Protein AF-A0A6I9NEF6-F1 (afdb_monomer)

Mean predicted aligned error: 12.79 Å

Solvent-accessible surface area (backbone atoms only — not comparable to full-atom values): 6245 Å² total; per-residue (Å²): 108,60,68,68,59,54,49,40,53,53,71,70,39,60,77,80,68,64,74,70,89,51,83,90,51,70,84,56,81,88,60,56,73,66,58,53,49,50,51,40,50,69,53,34,48,57,54,44,54,53,54,52,62,68,17,60,92,67,45,81,73,69,99,65,82,68,78,61,63,90,89,52,53,73,70,51,37,55,48,49,33,52,49,54,67,67,48,38,72,78,50,95,58,82,52,58,82,78,110

Radius of gyration: 21.7 Å; Cα contacts (8 Å, |Δi|>4): 59; chains: 1; bounding box: 37×24×66 Å

Sequence (99 aa):
MAIAHVATEYVFSDFLLKDPTQAQYRSVRTELAVDKMVTCVAVGLPLLLISLAFAQEVSVGTQISCFAPSNFSWRQAVYVDSYCWATVHTHTLPLWLHK

Structure (mmCIF, N/CA/C/O backbone):
data_AF-A0A6I9NEF6-F1
#
_entry.id   AF-A0A6I9NEF6-F1
#
loop_
_atom_site.group_PDB
_atom_site.id
_atom_site.type_symbol
_atom_site.label_atom_id
_atom_site.label_alt_id
_atom_site.label_comp_id
_atom_site.label_asym_id
_atom_site.label_entity_id
_atom_site.label_seq_id
_atom_site.pdbx_PDB_ins_code
_atom_site.Cartn_x
_atom_site.Cartn_y
_atom_site.Cartn_z
_atom_site.occupancy
_atom_site.B_iso_or_equiv
_atom_site.auth_seq_id
_atom_site.auth_comp_id
_atom_site.auth_asym_id
_atom_site.auth_atom_id
_atom_site.pdbx_PDB_model_num
ATOM 1 N N . MET A 1 1 ? 10.534 -8.118 6.074 1.00 52.12 1 MET A N 1
ATOM 2 C CA . MET A 1 1 ? 9.946 -8.373 7.403 1.00 52.12 1 MET A CA 1
ATOM 3 C C . MET A 1 1 ? 9.064 -9.607 7.304 1.00 52.12 1 MET A C 1
ATOM 5 O O . MET A 1 1 ? 8.324 -9.715 6.334 1.00 52.12 1 MET A O 1
ATOM 9 N N . ALA A 1 2 ? 9.187 -10.548 8.244 1.00 70.94 2 ALA A N 1
ATOM 10 C CA . ALA A 1 2 ? 8.447 -11.811 8.225 1.00 70.94 2 ALA A CA 1
ATOM 11 C C . ALA A 1 2 ? 6.989 -11.621 8.684 1.00 70.94 2 ALA A C 1
ATOM 13 O O . ALA A 1 2 ? 6.733 -10.861 9.618 1.00 70.94 2 ALA A O 1
ATOM 14 N N . ILE A 1 3 ? 6.056 -12.364 8.076 1.00 61.97 3 ILE A N 1
ATOM 15 C CA . ILE A 1 3 ? 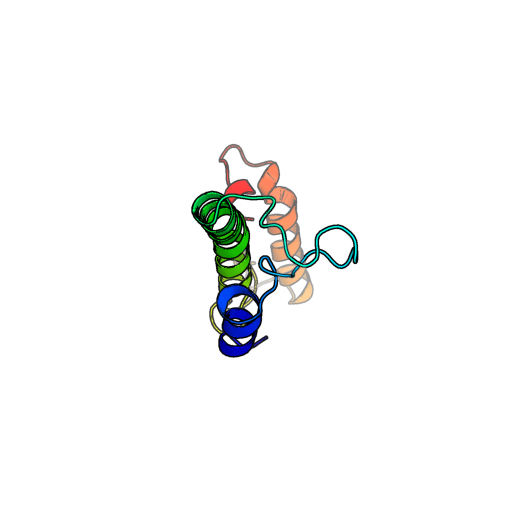4.608 -12.333 8.378 1.00 61.97 3 ILE A CA 1
ATOM 16 C C . ILE A 1 3 ? 4.334 -12.526 9.880 1.00 61.97 3 ILE A C 1
ATOM 18 O O . ILE A 1 3 ? 3.464 -11.866 10.445 1.00 61.97 3 ILE A O 1
ATOM 22 N N . ALA A 1 4 ? 5.118 -13.379 10.546 1.00 60.31 4 ALA A N 1
ATOM 23 C CA . ALA A 1 4 ? 4.980 -13.653 11.975 1.00 60.31 4 ALA A CA 1
ATOM 24 C C . ALA A 1 4 ? 5.220 -12.412 12.855 1.00 60.31 4 ALA A C 1
ATOM 26 O O . ALA A 1 4 ? 4.469 -12.193 13.798 1.00 60.31 4 ALA A O 1
ATOM 27 N N . HIS A 1 5 ? 6.207 -11.572 12.524 1.00 66.25 5 HIS A N 1
ATOM 28 C CA . HIS A 1 5 ? 6.513 -10.358 13.293 1.00 66.25 5 HIS A CA 1
ATOM 29 C C . HIS A 1 5 ? 5.401 -9.305 13.162 1.00 66.25 5 HIS A C 1
ATOM 31 O O . HIS A 1 5 ? 5.004 -8.666 14.135 1.00 66.25 5 HIS A O 1
ATOM 37 N N . VAL A 1 6 ? 4.853 -9.161 11.954 1.00 66.44 6 VAL A N 1
ATOM 38 C CA . VAL A 1 6 ? 3.745 -8.239 11.663 1.00 66.44 6 VAL A CA 1
ATOM 39 C C . VAL A 1 6 ? 2.470 -8.673 12.387 1.00 66.44 6 VAL A C 1
ATOM 41 O O . VAL A 1 6 ? 1.791 -7.852 13.002 1.00 66.44 6 VAL A O 1
ATOM 44 N N . ALA A 1 7 ? 2.163 -9.973 12.368 1.00 62.59 7 ALA A N 1
ATOM 45 C CA . ALA A 1 7 ? 1.035 -10.515 13.115 1.00 62.59 7 ALA A CA 1
ATOM 46 C C . ALA A 1 7 ? 1.195 -10.277 14.627 1.00 62.59 7 ALA A C 1
ATOM 48 O O . ALA A 1 7 ? 0.228 -9.908 15.291 1.00 62.59 7 ALA A O 1
ATOM 49 N N . THR A 1 8 ? 2.409 -10.418 15.174 1.00 62.97 8 THR A N 1
ATOM 50 C CA . THR A 1 8 ? 2.654 -10.145 16.596 1.00 62.97 8 THR A CA 1
ATOM 51 C C . THR A 1 8 ? 2.467 -8.680 16.973 1.00 62.97 8 THR A C 1
ATOM 53 O O . THR A 1 8 ? 1.866 -8.414 18.005 1.00 62.97 8 THR A O 1
ATOM 56 N N . GLU A 1 9 ? 2.884 -7.722 16.145 1.00 67.25 9 GLU A N 1
ATOM 57 C CA . GLU A 1 9 ? 2.765 -6.297 16.488 1.00 67.25 9 GLU A CA 1
ATOM 58 C C . GLU A 1 9 ? 1.340 -5.741 16.410 1.00 67.25 9 GLU A C 1
ATOM 60 O O . GLU A 1 9 ? 0.978 -4.907 17.235 1.00 67.25 9 GLU A O 1
ATOM 65 N N . TYR A 1 10 ? 0.526 -6.190 15.453 1.00 65.06 10 TYR A N 1
ATOM 66 C CA . TYR A 1 10 ? -0.812 -5.616 15.251 1.00 65.06 10 TYR A CA 1
ATOM 67 C C . TYR A 1 10 ? -1.949 -6.425 15.887 1.00 65.06 10 TYR A C 1
ATOM 69 O O . TYR A 1 10 ? -3.016 -5.864 16.123 1.00 65.06 10 TYR A O 1
ATOM 77 N N . VAL A 1 11 ? -1.743 -7.720 16.167 1.00 62.34 11 VAL A N 1
ATOM 78 C CA . VAL A 1 11 ? -2.765 -8.594 16.784 1.00 62.34 11 VAL A CA 1
ATOM 79 C C . VAL A 1 11 ? -2.455 -8.913 18.242 1.00 62.34 11 VAL A C 1
ATOM 81 O O . VAL A 1 11 ? -3.375 -8.979 19.053 1.00 62.34 11 VAL A O 1
ATOM 84 N N . PHE A 1 12 ? -1.182 -9.150 18.574 1.00 57.50 12 PHE A N 1
ATOM 85 C CA . PHE A 1 12 ? -0.791 -9.671 19.890 1.00 57.50 12 PHE A CA 1
ATOM 86 C C . PHE A 1 12 ? -0.176 -8.620 20.817 1.00 57.50 12 PHE A C 1
ATOM 88 O O . PHE A 1 12 ? -0.233 -8.785 22.035 1.00 57.50 12 PHE A O 1
ATOM 95 N N . SER A 1 13 ? 0.384 -7.539 20.277 1.00 59.03 13 SER A N 1
ATOM 96 C CA . SER A 1 13 ? 0.839 -6.407 21.077 1.00 59.03 13 SER A CA 1
ATOM 97 C C . SER A 1 13 ? -0.335 -5.484 21.391 1.00 59.03 13 SER A C 1
ATOM 99 O O . SER A 1 13 ? -1.143 -5.166 20.524 1.00 59.03 13 SER A O 1
ATOM 101 N N . ASP A 1 14 ? -0.386 -5.005 22.633 1.00 59.59 14 ASP A N 1
ATOM 102 C CA . ASP A 1 14 ? -1.394 -4.101 23.216 1.00 59.59 14 ASP A CA 1
ATOM 103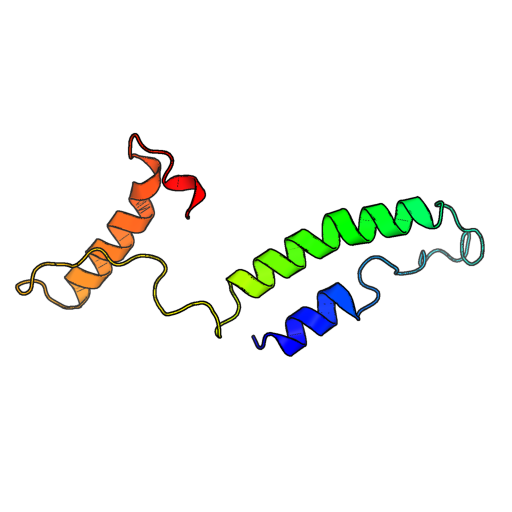 C C . ASP A 1 14 ? -1.380 -2.677 22.595 1.00 59.59 14 ASP A C 1
ATOM 105 O O . ASP A 1 14 ? -1.613 -1.670 23.264 1.00 59.59 14 ASP A O 1
ATOM 109 N N . PHE A 1 15 ? -1.062 -2.560 21.302 1.00 58.06 15 PHE A N 1
ATOM 110 C CA . PHE A 1 15 ? -0.755 -1.321 20.586 1.00 58.06 15 PHE A CA 1
ATOM 111 C C . PHE A 1 15 ? -1.867 -0.267 20.708 1.00 58.06 15 PHE A C 1
ATOM 113 O O . PHE A 1 15 ? -1.577 0.918 20.860 1.00 58.06 15 PHE A O 1
ATOM 120 N N . LEU A 1 16 ? -3.132 -0.704 20.713 1.00 56.94 16 LEU A N 1
ATOM 121 C CA . LEU A 1 16 ? -4.324 0.143 20.886 1.00 56.94 16 LEU A CA 1
ATOM 122 C C . LEU A 1 16 ? -5.004 -0.003 22.256 1.00 56.94 16 LEU A C 1
ATOM 124 O O . LEU A 1 16 ? -5.921 0.752 22.575 1.00 56.94 16 LEU A O 1
ATOM 128 N N . LEU A 1 17 ? -4.551 -0.956 23.067 1.00 58.62 17 LEU A N 1
ATOM 129 C CA . LEU A 1 17 ? -5.093 -1.268 24.391 1.00 58.62 17 LEU A CA 1
ATOM 130 C C . LEU A 1 17 ? -4.254 -0.672 25.530 1.00 58.62 17 LEU A C 1
ATOM 132 O O . LEU A 1 17 ? -4.540 -0.908 26.699 1.00 58.62 17 LEU A O 1
ATOM 136 N N . LYS A 1 18 ? -3.251 0.150 25.204 1.00 64.06 18 LYS A N 1
ATOM 137 C CA . LYS A 1 18 ? -2.394 0.807 26.189 1.00 64.06 18 LYS A CA 1
ATOM 138 C C . LYS A 1 18 ? -3.214 1.642 27.177 1.00 64.06 18 LYS A C 1
ATOM 140 O O . LYS A 1 18 ? -3.880 2.604 26.790 1.00 64.06 18 LYS A O 1
ATOM 145 N N . ASP A 1 19 ? -3.109 1.290 28.456 1.00 59.38 19 ASP A N 1
ATOM 146 C CA . ASP A 1 19 ? -3.744 2.028 29.544 1.00 59.38 19 ASP A CA 1
ATOM 147 C C . ASP A 1 19 ? -3.293 3.501 29.568 1.00 59.38 19 ASP A C 1
ATOM 149 O O . ASP A 1 19 ? -2.125 3.806 29.279 1.00 59.38 19 ASP A O 1
ATOM 153 N N . PRO A 1 20 ? -4.187 4.439 29.940 1.00 59.69 20 PRO A N 1
ATOM 154 C CA . PRO A 1 20 ? -3.834 5.846 30.054 1.00 59.69 20 PRO A CA 1
ATOM 155 C C . PRO A 1 20 ? -2.693 6.021 31.066 1.00 59.69 20 PRO A C 1
ATOM 157 O O . PRO A 1 20 ? -2.805 5.678 32.241 1.00 59.69 20 PRO A O 1
ATOM 160 N N . THR A 1 21 ? -1.579 6.601 30.615 1.00 58.25 21 THR A N 1
ATOM 161 C CA . THR A 1 21 ? -0.359 6.821 31.414 1.00 58.25 21 THR A CA 1
ATOM 162 C C . THR A 1 21 ? -0.514 7.900 32.493 1.00 58.25 21 THR A C 1
ATOM 164 O O . THR A 1 21 ? 0.391 8.098 33.305 1.00 58.25 21 THR A O 1
ATOM 167 N N . GLN A 1 22 ? -1.656 8.596 32.541 1.00 57.50 22 GLN A N 1
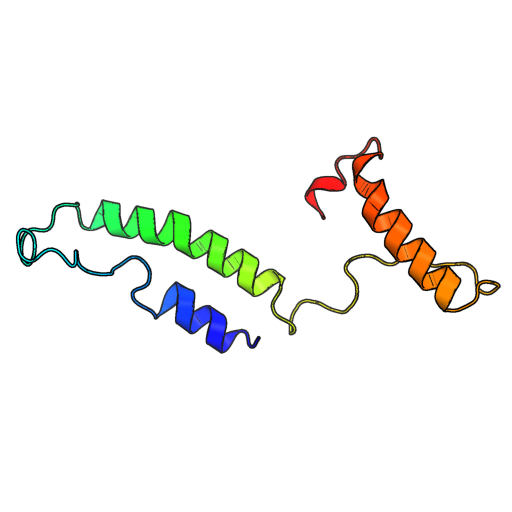ATOM 168 C CA . GLN A 1 22 ? -1.977 9.550 33.599 1.00 57.50 22 GLN A CA 1
ATOM 169 C C . GLN A 1 22 ? -2.495 8.832 34.849 1.00 57.50 22 GLN A C 1
ATOM 171 O O . GLN A 1 22 ? -3.548 8.195 34.842 1.00 57.50 22 GLN A O 1
ATOM 176 N N . ALA A 1 23 ? -1.796 9.035 35.969 1.00 57.31 23 ALA A N 1
ATOM 177 C CA . ALA A 1 23 ? -2.157 8.497 37.283 1.00 57.31 23 ALA A CA 1
ATOM 178 C C . ALA A 1 23 ? -3.590 8.852 37.743 1.00 57.31 23 ALA A C 1
ATOM 180 O O . ALA A 1 23 ? -4.136 8.167 38.603 1.00 57.31 23 ALA A O 1
ATOM 181 N N . GLN A 1 24 ? -4.204 9.886 37.157 1.00 56.09 24 GLN A N 1
ATOM 182 C CA . GLN A 1 24 ? -5.536 10.392 37.497 1.00 56.09 24 GLN A CA 1
ATOM 183 C C . GLN A 1 24 ? -6.695 9.532 36.947 1.00 56.09 24 GLN A C 1
ATOM 185 O O . GLN A 1 24 ? -7.804 9.621 37.465 1.00 56.09 24 GLN A O 1
ATOM 190 N N . TYR A 1 25 ? -6.440 8.655 35.965 1.00 54.66 25 TYR A N 1
ATOM 191 C CA . TYR A 1 25 ? -7.449 7.779 35.336 1.00 54.66 25 TYR A CA 1
ATOM 192 C C . TYR A 1 25 ? -7.096 6.286 35.417 1.00 54.66 25 TYR A C 1
ATOM 194 O O . TYR A 1 25 ? -7.683 5.460 34.727 1.00 54.66 25 TYR A O 1
ATOM 202 N N . ARG A 1 26 ? -6.162 5.917 36.301 1.00 53.16 26 ARG A N 1
ATOM 203 C CA . ARG A 1 26 ? -5.550 4.578 36.391 1.00 53.16 26 ARG A CA 1
ATOM 204 C C . ARG A 1 26 ? -6.521 3.419 36.692 1.00 53.16 26 ARG A C 1
ATOM 206 O O . ARG A 1 26 ? -6.124 2.266 36.603 1.00 53.16 26 ARG A O 1
ATOM 213 N N . SER A 1 27 ? -7.769 3.703 37.069 1.00 55.28 27 SER A N 1
ATOM 214 C CA . SER A 1 27 ? -8.778 2.690 37.426 1.00 55.28 27 SER A CA 1
ATOM 215 C C . SER A 1 27 ? -10.179 2.980 36.870 1.00 55.28 27 SER A C 1
ATOM 217 O O . SER A 1 27 ? -11.120 2.246 37.177 1.00 55.28 27 SER A O 1
ATOM 219 N N . VAL A 1 28 ? -10.352 4.040 36.076 1.00 57.09 28 VAL A N 1
ATOM 220 C CA . VAL A 1 28 ? -11.658 4.405 35.512 1.00 57.09 28 VAL A CA 1
ATOM 221 C C . VAL A 1 28 ? -11.631 4.066 34.030 1.00 57.09 28 VAL A C 1
ATOM 223 O O . VAL A 1 28 ? -10.880 4.673 33.272 1.00 57.09 28 VAL A O 1
ATOM 226 N N . ARG A 1 29 ? -12.448 3.092 33.609 1.00 60.38 29 ARG A N 1
ATOM 227 C CA . ARG A 1 29 ? -12.672 2.824 32.183 1.00 60.38 29 ARG A CA 1
ATOM 228 C C . ARG A 1 29 ? -13.418 4.019 31.593 1.00 60.38 29 ARG A C 1
ATOM 230 O O . ARG A 1 29 ? -14.630 4.125 31.745 1.00 60.38 29 ARG A O 1
ATOM 237 N N . THR A 1 30 ? -12.682 4.931 30.967 1.00 64.31 30 THR A N 1
ATOM 238 C CA . THR A 1 30 ? -13.234 6.135 30.325 1.00 64.31 30 THR A CA 1
ATOM 239 C C . THR A 1 30 ? -13.975 5.826 29.025 1.00 64.31 30 THR A C 1
ATOM 241 O O . THR A 1 30 ? -14.671 6.689 28.506 1.00 64.31 30 THR A O 1
ATOM 244 N N . GLU A 1 31 ? -13.852 4.599 28.515 1.00 61.34 31 GLU A N 1
ATOM 245 C CA . GLU A 1 31 ? -14.504 4.127 27.297 1.00 61.34 31 GLU A CA 1
ATOM 246 C C . GLU A 1 31 ? -15.170 2.769 27.534 1.00 61.34 31 GLU A C 1
ATOM 248 O O . GLU A 1 31 ? -14.688 1.927 28.303 1.00 61.34 31 GLU A O 1
ATOM 253 N N . LEU A 1 32 ? -16.300 2.554 26.859 1.00 76.69 32 LEU A N 1
ATOM 254 C CA . LEU A 1 32 ? -17.014 1.286 26.898 1.00 76.69 32 LEU A CA 1
ATOM 255 C C . LEU A 1 32 ? -16.136 0.194 26.266 1.00 76.69 32 LEU A C 1
ATOM 257 O O . LEU A 1 32 ? -15.498 0.421 25.241 1.00 76.69 32 LEU A O 1
ATOM 261 N N . ALA A 1 33 ? -16.129 -1.015 26.837 1.00 76.19 33 ALA A N 1
ATOM 262 C CA . ALA A 1 33 ? -15.294 -2.112 26.330 1.00 76.19 33 ALA A CA 1
ATOM 263 C C . ALA A 1 33 ? -15.548 -2.415 24.839 1.00 76.19 33 ALA A C 1
ATOM 265 O O . ALA A 1 33 ? -14.617 -2.732 24.105 1.00 76.19 33 ALA A O 1
ATOM 266 N N . VAL A 1 34 ? -16.798 -2.261 24.388 1.00 82.81 34 VAL A N 1
ATOM 267 C CA . VAL A 1 34 ? -17.191 -2.430 22.981 1.00 82.81 34 VAL A CA 1
ATOM 268 C C . VAL A 1 34 ? -16.575 -1.349 22.091 1.00 82.81 34 VAL A C 1
ATOM 270 O O . VAL A 1 34 ? -16.075 -1.669 21.021 1.00 82.81 34 VAL A O 1
ATOM 273 N N . ASP A 1 35 ? -16.547 -0.096 22.541 1.00 80.44 35 ASP A N 1
ATOM 274 C CA . ASP A 1 35 ? -16.008 1.036 21.776 1.00 80.44 35 ASP A CA 1
ATOM 275 C C . ASP A 1 35 ? -14.487 0.909 21.569 1.00 80.44 35 ASP A C 1
ATOM 277 O O . ASP A 1 35 ? -13.968 1.086 20.463 1.00 80.44 35 ASP A O 1
ATOM 281 N N . LYS A 1 36 ? -13.779 0.435 22.605 1.00 79.50 36 LYS A N 1
ATOM 282 C CA . LYS A 1 36 ? -12.362 0.053 22.517 1.00 79.50 36 LYS A CA 1
ATOM 283 C C . LYS A 1 36 ? -12.119 -1.077 21.518 1.00 79.50 36 LYS A C 1
ATOM 285 O O . LYS A 1 36 ? -11.173 -0.996 20.736 1.00 79.50 36 LYS A O 1
ATOM 290 N N . MET A 1 37 ? -12.958 -2.117 21.512 1.00 79.62 37 MET A N 1
ATOM 291 C CA . MET A 1 37 ? -12.832 -3.207 20.535 1.00 79.62 37 MET A CA 1
ATOM 292 C C . MET A 1 37 ? -13.114 -2.729 19.109 1.00 79.62 37 MET A C 1
ATOM 294 O O . MET A 1 37 ? -12.357 -3.072 18.206 1.00 79.62 37 MET A O 1
ATOM 298 N N . VAL A 1 38 ? -14.148 -1.907 18.904 1.00 86.44 38 VAL A N 1
ATOM 299 C CA . VAL A 1 38 ? -14.478 -1.338 17.587 1.00 86.44 38 VAL A CA 1
ATOM 300 C C . VAL A 1 38 ? -13.319 -0.495 17.066 1.00 86.44 38 VAL A C 1
ATOM 302 O O . VAL A 1 38 ? -12.895 -0.690 15.931 1.00 86.44 38 VAL A O 1
ATOM 305 N N . THR A 1 39 ? -12.748 0.371 17.904 1.00 82.62 39 THR A N 1
ATOM 306 C CA . THR A 1 39 ? -11.588 1.195 17.535 1.00 82.62 39 THR A CA 1
ATOM 307 C C . THR A 1 39 ? -10.362 0.333 17.228 1.00 82.62 39 THR A C 1
ATOM 309 O O . THR A 1 39 ? -9.684 0.553 16.224 1.00 82.62 39 THR A O 1
ATOM 312 N N . CYS A 1 40 ? -10.101 -0.691 18.048 1.00 82.81 40 CYS A N 1
ATOM 313 C CA . CYS A 1 40 ? -8.982 -1.607 17.843 1.00 82.81 40 CYS A CA 1
ATOM 314 C C . CYS A 1 40 ? -9.101 -2.364 16.512 1.00 82.81 40 CYS A C 1
ATOM 316 O O . CYS A 1 40 ? -8.139 -2.428 15.752 1.00 82.81 40 CYS A O 1
ATOM 318 N N . VAL A 1 41 ? -10.290 -2.869 16.174 1.00 86.25 41 VAL A N 1
ATOM 319 C CA . VAL A 1 41 ? -10.518 -3.591 14.914 1.00 86.25 41 VAL A CA 1
ATOM 320 C C . VAL A 1 41 ? -10.498 -2.640 13.718 1.00 86.25 41 VAL A C 1
ATOM 322 O O . VAL A 1 41 ? -9.831 -2.931 12.729 1.00 86.25 41 VAL A O 1
ATOM 325 N N . ALA A 1 42 ? -11.179 -1.495 13.800 1.00 86.75 42 ALA A N 1
ATOM 326 C CA . ALA A 1 42 ? -11.272 -0.542 12.695 1.00 86.75 42 ALA A CA 1
ATOM 327 C C . ALA A 1 42 ? -9.911 0.051 12.300 1.00 86.75 42 ALA A C 1
ATOM 329 O O . ALA A 1 42 ? -9.699 0.343 11.126 1.00 86.75 42 ALA A O 1
ATOM 330 N N . VAL A 1 43 ? -8.987 0.208 13.254 1.00 85.81 43 VAL A N 1
ATOM 331 C CA . VAL A 1 43 ? -7.643 0.757 13.006 1.00 85.81 43 VAL A CA 1
ATOM 332 C C . VAL A 1 43 ? -6.596 -0.345 12.834 1.00 85.81 43 VAL A C 1
ATOM 334 O O . VAL A 1 43 ? -5.760 -0.267 11.937 1.00 85.81 43 VAL A O 1
ATOM 337 N N . GLY A 1 44 ? -6.637 -1.393 13.655 1.00 82.38 44 GLY A N 1
ATOM 338 C CA . GLY A 1 44 ? -5.654 -2.476 13.630 1.00 82.38 44 GLY A CA 1
ATOM 339 C C . GLY A 1 44 ? -5.764 -3.359 12.389 1.00 82.38 44 GLY A C 1
ATOM 340 O O . GLY A 1 44 ? -4.747 -3.701 11.789 1.00 82.38 44 GLY A O 1
ATOM 341 N N . LEU A 1 45 ? -6.986 -3.680 11.946 1.00 84.75 45 LEU A N 1
ATOM 342 C CA . LEU A 1 45 ? -7.206 -4.537 10.780 1.00 84.75 45 LEU A CA 1
ATOM 343 C C . LEU A 1 45 ? -6.644 -3.952 9.469 1.00 84.75 45 LEU A C 1
ATOM 345 O O . LEU A 1 45 ? -5.910 -4.674 8.794 1.00 84.75 45 LEU A O 1
ATOM 349 N N . PRO A 1 46 ? -6.914 -2.689 9.073 1.00 83.75 46 PRO A N 1
ATOM 350 C CA . PRO A 1 46 ? -6.335 -2.146 7.843 1.00 83.75 46 PRO A CA 1
ATOM 351 C C . PRO A 1 46 ? -4.805 -2.050 7.908 1.00 83.75 46 PRO A C 1
ATOM 353 O O . PRO A 1 46 ? -4.143 -2.348 6.917 1.00 83.75 46 PRO A O 1
ATOM 356 N N . LEU A 1 47 ? -4.227 -1.706 9.066 1.00 81.62 47 LEU A N 1
ATOM 357 C CA . LEU A 1 47 ? -2.770 -1.665 9.247 1.00 81.62 47 LEU A CA 1
ATOM 358 C C . LEU A 1 47 ? -2.132 -3.049 9.090 1.00 81.62 47 LEU A C 1
ATOM 360 O O . LEU A 1 47 ? -1.093 -3.186 8.438 1.00 81.62 47 LEU A O 1
ATOM 364 N N . LEU A 1 48 ? -2.781 -4.078 9.633 1.00 82.06 48 LEU A N 1
ATOM 365 C CA . LEU A 1 48 ? -2.368 -5.466 9.470 1.00 82.06 48 LEU A CA 1
ATOM 366 C C . LEU A 1 48 ? -2.418 -5.879 7.996 1.00 82.06 48 LEU A C 1
ATOM 368 O O . LEU A 1 48 ? -1.438 -6.420 7.487 1.00 82.06 48 LEU A O 1
ATOM 372 N N . LEU A 1 49 ? -3.524 -5.595 7.301 1.00 82.19 49 LEU A N 1
ATOM 373 C CA . LEU A 1 49 ? -3.706 -5.949 5.890 1.00 82.19 49 LEU A CA 1
ATOM 374 C C . LEU A 1 49 ? -2.664 -5.281 4.982 1.00 82.19 49 LEU A C 1
ATOM 376 O O . LEU A 1 49 ? -2.090 -5.953 4.128 1.00 82.19 49 LEU A O 1
ATOM 380 N N . ILE A 1 50 ? -2.370 -3.993 5.193 1.00 81.00 50 ILE A N 1
ATOM 381 C CA . ILE A 1 50 ? -1.321 -3.273 4.453 1.00 81.00 50 ILE A CA 1
ATOM 382 C C . ILE A 1 50 ? 0.040 -3.920 4.718 1.00 81.00 50 ILE A C 1
ATOM 384 O O . ILE A 1 50 ? 0.780 -4.233 3.788 1.00 81.00 50 ILE A O 1
ATOM 388 N N . SER A 1 51 ? 0.359 -4.185 5.981 1.00 75.75 51 SER A N 1
ATOM 389 C CA . SER A 1 51 ? 1.640 -4.784 6.352 1.00 75.75 51 SER A CA 1
ATOM 390 C C . SER A 1 51 ? 1.812 -6.200 5.785 1.00 75.75 51 SER A C 1
ATOM 392 O O . SER A 1 51 ? 2.923 -6.581 5.418 1.00 75.75 51 SER A O 1
ATOM 394 N N . LEU A 1 52 ? 0.722 -6.965 5.654 1.00 73.69 52 LEU A N 1
ATOM 395 C CA . LEU A 1 52 ? 0.717 -8.261 4.971 1.00 73.69 52 LEU A CA 1
ATOM 396 C C . LEU A 1 52 ? 0.922 -8.126 3.456 1.00 73.69 52 LEU A C 1
ATOM 398 O O . LEU A 1 52 ? 1.681 -8.904 2.886 1.00 73.69 52 LEU A O 1
ATOM 402 N N . ALA A 1 53 ? 0.289 -7.144 2.809 1.00 72.69 53 ALA A N 1
ATOM 4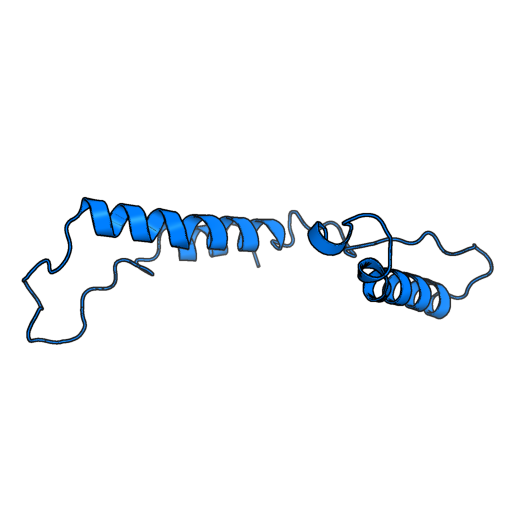03 C CA . ALA A 1 53 ? 0.426 -6.911 1.369 1.00 72.69 53 ALA A CA 1
ATOM 404 C C . ALA A 1 53 ? 1.870 -6.563 0.959 1.00 72.69 53 ALA A C 1
ATOM 406 O O . ALA A 1 53 ? 2.327 -6.966 -0.107 1.00 72.69 53 ALA A O 1
ATOM 407 N N . PHE A 1 54 ? 2.608 -5.863 1.825 1.00 67.75 54 PHE A N 1
ATOM 408 C CA . PHE A 1 54 ? 4.024 -5.535 1.619 1.00 67.75 54 PHE A CA 1
ATOM 409 C C . PHE A 1 54 ? 4.994 -6.555 2.236 1.00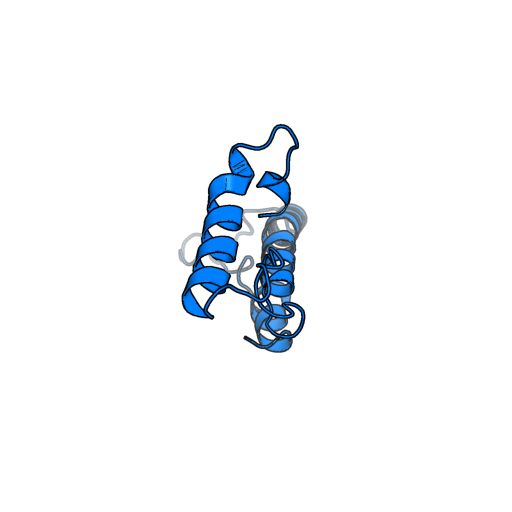 67.75 54 PHE A C 1
ATOM 411 O O . PHE A 1 54 ? 6.214 -6.385 2.132 1.00 67.75 54 PHE A O 1
ATOM 418 N N . ALA A 1 55 ? 4.494 -7.618 2.876 1.00 69.31 55 ALA A N 1
ATOM 419 C CA . ALA A 1 55 ? 5.356 -8.665 3.400 1.00 69.31 55 ALA A CA 1
ATOM 420 C C . ALA A 1 55 ? 6.095 -9.350 2.240 1.00 69.31 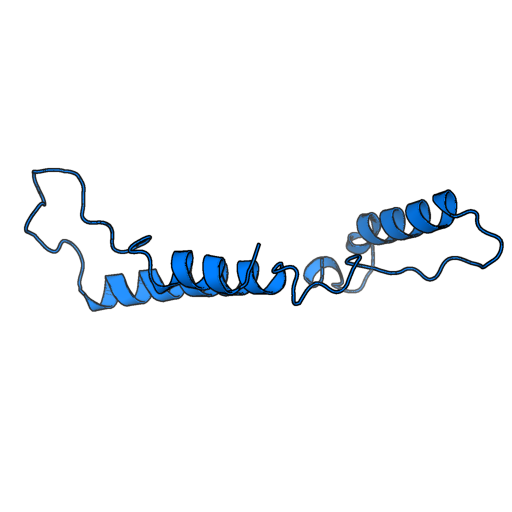55 ALA A C 1
ATOM 422 O O . ALA A 1 55 ? 5.511 -9.706 1.215 1.00 69.31 55 ALA A O 1
ATOM 423 N N . GLN A 1 56 ? 7.404 -9.540 2.413 1.00 54.44 56 GLN A N 1
ATOM 424 C CA . GLN A 1 56 ? 8.312 -10.022 1.361 1.00 54.44 56 GLN A CA 1
ATOM 425 C C . GLN A 1 56 ? 7.944 -11.409 0.808 1.00 54.44 56 GLN A C 1
ATOM 427 O O . GLN A 1 56 ? 8.352 -11.740 -0.296 1.00 54.44 56 GLN A O 1
ATOM 432 N N . GLU A 1 57 ? 7.149 -12.186 1.545 1.00 54.88 57 GLU A N 1
ATOM 433 C CA . GLU A 1 57 ? 6.669 -13.513 1.140 1.00 54.88 57 GLU A CA 1
ATOM 434 C C . GLU A 1 57 ? 5.497 -13.460 0.135 1.00 54.88 57 GLU A C 1
ATOM 436 O O . GLU A 1 57 ? 5.171 -14.469 -0.483 1.00 54.88 57 GLU A O 1
ATOM 441 N N . VAL A 1 58 ? 4.848 -12.299 -0.027 1.00 57.03 58 VAL A N 1
ATOM 442 C CA . VAL A 1 58 ? 3.724 -12.079 -0.964 1.00 57.03 58 VAL A CA 1
ATOM 443 C C . VAL A 1 58 ? 4.129 -11.150 -2.116 1.00 57.03 58 VAL A C 1
ATOM 445 O O . VAL A 1 58 ? 3.626 -11.287 -3.231 1.00 57.03 58 VAL A O 1
ATOM 448 N N . SER A 1 59 ? 5.076 -10.237 -1.885 1.00 54.59 59 SER A N 1
ATOM 449 C CA . SER A 1 59 ? 5.565 -9.304 -2.905 1.00 54.59 59 SER A CA 1
ATOM 450 C C . SER A 1 59 ? 6.595 -9.967 -3.831 1.00 54.59 59 SER A C 1
ATOM 452 O O . SER A 1 59 ? 7.806 -9.931 -3.596 1.00 54.59 59 SER A O 1
ATOM 454 N N . VAL A 1 60 ? 6.105 -10.607 -4.895 1.00 52.19 60 VAL A N 1
ATOM 455 C CA . VAL A 1 60 ? 6.927 -11.185 -5.968 1.00 52.19 60 VAL A CA 1
ATOM 456 C C . VAL A 1 60 ? 7.502 -10.051 -6.833 1.00 52.19 60 VAL A C 1
ATOM 458 O O . VAL A 1 60 ? 6.938 -9.685 -7.857 1.00 52.19 60 VAL A O 1
ATOM 461 N N . GLY A 1 61 ? 8.642 -9.484 -6.434 1.00 66.81 61 GLY A N 1
ATOM 462 C CA . GLY A 1 61 ? 9.433 -8.575 -7.277 1.00 66.81 61 GLY A CA 1
ATOM 463 C C . GLY A 1 61 ? 8.908 -7.135 -7.405 1.00 66.81 61 GLY A C 1
ATOM 464 O O . GLY A 1 61 ? 8.381 -6.559 -6.456 1.00 66.81 61 GLY A O 1
ATOM 465 N N . THR A 1 62 ? 9.165 -6.497 -8.556 1.00 65.88 62 THR A N 1
ATOM 466 C CA . THR A 1 62 ? 8.800 -5.095 -8.826 1.00 65.88 62 THR A CA 1
ATOM 467 C C . THR A 1 62 ? 7.285 -4.932 -8.973 1.00 65.88 62 THR A C 1
ATOM 469 O O . THR A 1 62 ? 6.617 -5.776 -9.558 1.00 65.88 62 THR A O 1
ATOM 472 N N . GLN A 1 63 ? 6.740 -3.810 -8.492 1.00 68.88 63 GLN A N 1
ATOM 473 C CA . GLN A 1 63 ? 5.291 -3.529 -8.492 1.00 68.88 63 GLN A CA 1
ATOM 474 C C . GLN A 1 63 ? 4.666 -3.456 -9.901 1.00 68.88 63 GLN A C 1
ATOM 476 O O . GLN A 1 63 ? 3.456 -3.598 -10.050 1.00 68.88 63 GLN A O 1
ATOM 481 N N . ILE A 1 64 ? 5.479 -3.244 -10.939 1.00 75.06 64 ILE A N 1
ATOM 482 C CA . ILE A 1 64 ? 5.064 -3.197 -12.344 1.00 75.06 64 ILE A CA 1
ATOM 483 C C . ILE A 1 64 ? 6.167 -3.792 -13.232 1.00 75.06 64 ILE A C 1
ATOM 485 O O . ILE A 1 64 ? 7.349 -3.726 -12.884 1.00 75.06 64 ILE A O 1
ATOM 489 N N . SER A 1 65 ? 5.781 -4.365 -14.374 1.00 83.69 65 SER A N 1
ATOM 490 C CA . SER A 1 65 ? 6.694 -4.781 -15.443 1.00 83.69 65 SER A CA 1
ATOM 491 C C . SER A 1 65 ? 6.143 -4.316 -16.790 1.00 83.69 65 SER A C 1
ATOM 493 O O . SER A 1 65 ? 5.034 -4.690 -17.169 1.00 83.69 65 SER A O 1
ATOM 495 N N . CYS A 1 66 ? 6.906 -3.484 -17.501 1.00 85.50 66 CYS A N 1
ATOM 496 C CA . CYS A 1 66 ? 6.503 -2.861 -18.763 1.00 85.50 66 CYS A CA 1
ATOM 497 C C . CYS A 1 66 ? 7.058 -3.552 -20.016 1.00 85.50 66 CYS A C 1
ATOM 499 O O . CYS A 1 66 ? 6.967 -2.982 -21.101 1.00 85.50 66 CYS A O 1
ATOM 501 N N . PHE A 1 67 ? 7.607 -4.770 -19.886 1.00 86.38 67 PHE A N 1
ATOM 502 C CA . PHE A 1 67 ? 8.067 -5.614 -21.003 1.00 86.38 67 PHE A CA 1
ATOM 503 C C . PHE A 1 67 ? 8.829 -4.832 -22.090 1.00 86.38 67 PHE A C 1
ATOM 505 O O . PHE A 1 67 ? 8.403 -4.742 -23.243 1.00 86.38 67 PHE A O 1
ATOM 512 N N . ALA A 1 68 ? 9.966 -4.239 -21.714 1.00 86.94 68 ALA A N 1
ATOM 513 C CA . ALA A 1 68 ? 10.779 -3.462 -22.644 1.00 86.94 68 ALA A CA 1
ATOM 514 C C . ALA A 1 68 ? 11.267 -4.312 -23.846 1.00 86.94 68 ALA A C 1
ATOM 516 O O . ALA A 1 68 ? 11.520 -5.511 -23.692 1.00 86.94 68 ALA A O 1
ATOM 517 N N . PRO A 1 69 ? 11.447 -3.713 -25.041 1.00 90.88 69 PRO A N 1
ATOM 518 C CA . PRO A 1 69 ? 11.945 -4.422 -26.219 1.00 90.88 69 PRO A CA 1
ATOM 519 C C . PRO A 1 69 ? 13.316 -5.071 -25.983 1.00 90.88 69 PRO A C 1
ATOM 521 O O . PRO A 1 69 ? 14.169 -4.499 -25.308 1.00 90.88 69 PRO A O 1
ATOM 524 N N . SER A 1 70 ? 13.591 -6.204 -26.637 1.00 89.50 70 SER A N 1
ATOM 525 C CA . SER A 1 70 ? 14.865 -6.938 -26.502 1.00 89.50 70 SER A CA 1
ATOM 526 C C . SER A 1 70 ? 16.107 -6.149 -26.938 1.00 89.50 70 SER A C 1
ATOM 528 O O . SER A 1 70 ? 17.223 -6.507 -26.578 1.00 89.50 70 SER A O 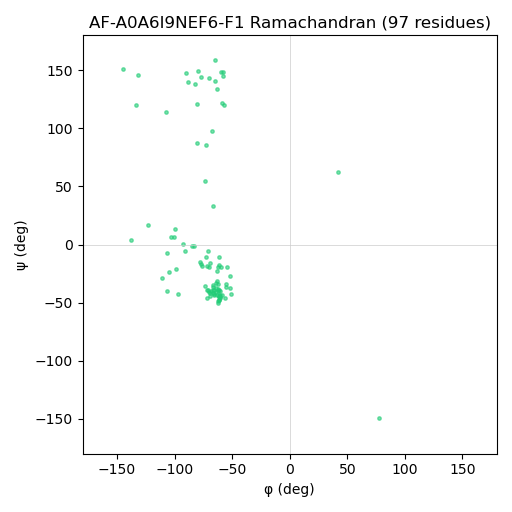1
ATOM 530 N N . ASN A 1 71 ? 15.922 -5.077 -27.713 1.00 93.44 71 ASN A N 1
ATOM 531 C CA . ASN A 1 71 ? 16.996 -4.192 -28.169 1.00 93.44 71 ASN A CA 1
ATOM 532 C C . ASN A 1 71 ? 17.379 -3.117 -27.135 1.00 93.44 71 ASN A C 1
ATOM 534 O O . ASN A 1 71 ? 18.249 -2.293 -27.410 1.00 93.44 71 ASN A O 1
ATOM 538 N N . PHE A 1 72 ? 16.718 -3.073 -25.974 1.00 91.69 72 PHE A N 1
ATOM 539 C CA . PHE A 1 72 ? 17.030 -2.119 -24.913 1.00 91.69 72 PHE A CA 1
ATOM 540 C C . PHE A 1 72 ? 18.108 -2.681 -23.985 1.00 91.69 72 PHE A C 1
ATOM 542 O O . PHE A 1 72 ? 18.096 -3.849 -23.605 1.00 91.69 72 PHE A O 1
ATOM 549 N N . SER A 1 73 ? 19.036 -1.821 -23.567 1.00 93.12 73 SER A N 1
ATOM 550 C CA . SER A 1 73 ? 19.957 -2.142 -22.478 1.00 93.12 73 SER A CA 1
ATOM 551 C C . SER A 1 73 ? 19.202 -2.315 -21.158 1.00 93.12 73 SER A C 1
ATOM 553 O O . SER A 1 73 ? 18.129 -1.744 -20.955 1.00 93.12 73 SER A O 1
ATOM 555 N N . TRP A 1 74 ? 19.810 -3.023 -20.205 1.00 88.50 74 TRP A N 1
ATOM 556 C CA . TRP A 1 74 ? 19.236 -3.215 -18.869 1.00 88.50 74 TRP A CA 1
ATOM 557 C C . TRP A 1 74 ? 18.796 -1.899 -18.207 1.00 88.50 74 TRP A C 1
ATOM 559 O O . TRP A 1 74 ? 17.708 -1.800 -17.649 1.00 88.50 74 TRP A O 1
ATOM 569 N N . ARG A 1 75 ? 19.616 -0.845 -18.319 1.00 91.06 75 ARG A N 1
ATOM 570 C CA . ARG A 1 75 ? 19.296 0.473 -17.748 1.00 91.06 75 ARG A CA 1
ATOM 571 C C . ARG A 1 75 ? 18.095 1.130 -18.425 1.00 91.06 75 ARG A C 1
ATOM 573 O O . ARG A 1 75 ? 17.331 1.814 -17.754 1.00 91.06 75 ARG A O 1
ATOM 580 N N . GLN A 1 76 ? 17.922 0.921 -19.728 1.00 91.88 76 GLN A N 1
ATOM 581 C CA . GLN A 1 76 ? 16.758 1.420 -20.457 1.00 91.88 76 GLN A CA 1
ATOM 582 C C . GLN A 1 76 ? 15.491 0.654 -20.067 1.00 91.88 76 GLN A C 1
ATOM 584 O O . GLN A 1 76 ? 14.456 1.283 -19.891 1.00 91.88 76 GLN A O 1
ATOM 589 N N . ALA A 1 77 ? 15.571 -0.664 -19.861 1.00 88.69 77 ALA A N 1
ATOM 590 C CA . ALA A 1 77 ? 14.436 -1.453 -19.379 1.00 88.69 77 ALA A CA 1
ATOM 591 C C . ALA A 1 77 ? 13.965 -0.984 -17.989 1.00 88.69 77 ALA A C 1
ATOM 593 O O . ALA A 1 77 ? 12.790 -0.677 -17.812 1.00 88.69 77 ALA A O 1
ATOM 594 N N . VAL A 1 78 ? 14.897 -0.796 -17.044 1.00 88.69 78 VAL A N 1
ATOM 595 C CA . VAL A 1 78 ? 14.582 -0.259 -15.704 1.00 88.69 78 VAL A CA 1
ATOM 596 C C . VAL A 1 78 ? 14.006 1.160 -15.778 1.00 88.69 78 VAL A C 1
ATOM 598 O O . VAL A 1 78 ? 13.075 1.496 -15.046 1.00 88.69 78 VAL A O 1
ATOM 601 N N . TYR A 1 79 ? 14.536 2.004 -16.669 1.00 90.50 79 TYR A N 1
ATOM 602 C CA . TYR A 1 79 ? 13.996 3.347 -16.880 1.00 90.50 79 TYR A CA 1
ATOM 603 C C . TYR A 1 79 ? 12.534 3.300 -17.340 1.00 90.50 79 TYR A C 1
ATOM 605 O O . TYR A 1 79 ? 11.705 4.020 -16.785 1.00 90.50 79 TYR A O 1
ATOM 613 N N . VAL A 1 80 ? 12.200 2.428 -18.295 1.00 90.88 80 VAL A N 1
ATOM 614 C CA . VAL A 1 80 ? 10.826 2.260 -18.792 1.00 90.88 80 VAL A CA 1
ATOM 615 C C . VAL A 1 80 ? 9.886 1.804 -17.675 1.00 90.88 80 VAL A C 1
ATOM 617 O O . VAL A 1 80 ? 8.829 2.412 -17.511 1.00 90.88 80 VAL A O 1
ATOM 620 N N . ASP A 1 81 ? 10.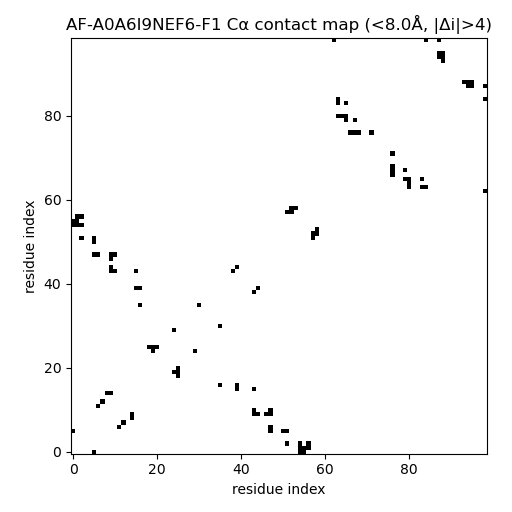285 0.827 -16.856 1.00 88.69 81 ASP A N 1
ATOM 621 C CA . ASP A 1 81 ? 9.476 0.380 -15.712 1.00 88.69 81 ASP A CA 1
ATOM 622 C C . ASP A 1 81 ? 9.198 1.534 -14.729 1.00 88.69 81 ASP A C 1
ATOM 624 O O . ASP A 1 81 ? 8.058 1.748 -14.307 1.00 88.69 81 ASP A O 1
ATOM 628 N N . SER A 1 82 ? 10.216 2.348 -14.419 1.00 86.62 82 SER A N 1
ATOM 629 C CA . SER A 1 82 ? 10.052 3.517 -13.542 1.00 86.62 82 SER A CA 1
ATOM 630 C C . SER A 1 82 ? 9.162 4.607 -14.154 1.00 86.62 82 SER A C 1
ATOM 632 O O . SER A 1 82 ? 8.369 5.236 -13.450 1.00 86.62 82 SER A O 1
ATOM 634 N N . TYR A 1 83 ? 9.254 4.809 -15.471 1.00 89.00 83 TYR A N 1
ATOM 635 C CA . TYR A 1 83 ? 8.470 5.804 -16.194 1.00 89.00 83 TYR A CA 1
ATOM 636 C C . TYR A 1 83 ? 6.990 5.411 -16.243 1.00 89.00 83 TYR A C 1
ATOM 638 O O . TYR A 1 83 ? 6.123 6.235 -15.942 1.00 89.00 83 TYR A O 1
ATOM 646 N N . CYS A 1 84 ? 6.693 4.144 -16.537 1.00 87.50 84 CYS A N 1
ATOM 647 C CA . CYS A 1 84 ? 5.340 3.598 -16.452 1.00 87.50 84 CYS A CA 1
ATOM 648 C C . CYS A 1 84 ? 4.745 3.778 -15.050 1.00 87.50 84 CYS A C 1
ATOM 650 O O . CYS A 1 84 ? 3.614 4.235 -14.894 1.00 87.50 84 CYS A O 1
ATOM 652 N N . TRP A 1 85 ? 5.528 3.467 -14.011 1.00 86.44 85 TRP A N 1
ATOM 653 C CA . TRP A 1 85 ? 5.081 3.597 -12.627 1.00 86.44 85 TRP A CA 1
ATOM 654 C C . TRP A 1 85 ? 4.747 5.043 -12.239 1.00 86.44 85 TRP A C 1
ATOM 656 O O . TRP A 1 85 ? 3.802 5.295 -11.486 1.00 86.44 85 TRP A O 1
ATOM 666 N N . ALA A 1 86 ? 5.524 6.009 -12.730 1.00 86.56 86 ALA A N 1
ATOM 667 C CA . ALA A 1 86 ? 5.290 7.426 -12.470 1.00 86.56 86 ALA A CA 1
ATOM 668 C C . ALA A 1 86 ? 4.062 7.955 -13.228 1.00 86.56 86 ALA A C 1
ATOM 670 O O . ALA A 1 86 ? 3.270 8.720 -12.674 1.00 86.56 86 ALA A O 1
ATOM 671 N N . THR A 1 87 ? 3.878 7.514 -14.473 1.00 85.88 87 THR A N 1
ATOM 672 C CA . THR A 1 87 ? 2.811 7.988 -15.365 1.00 85.88 87 THR A CA 1
ATOM 673 C C . THR A 1 87 ? 1.471 7.275 -15.184 1.00 85.88 87 THR A C 1
ATOM 675 O O . THR A 1 87 ? 0.489 7.696 -15.781 1.00 85.88 87 THR A O 1
ATOM 678 N N . VAL A 1 88 ? 1.365 6.285 -14.290 1.00 83.00 88 VAL A N 1
ATOM 679 C CA . VAL A 1 88 ? 0.104 5.569 -14.002 1.00 83.00 88 VAL A CA 1
ATOM 680 C C . VAL A 1 88 ? -1.086 6.493 -13.671 1.00 83.00 88 VAL A C 1
ATOM 682 O O . VAL A 1 88 ? -2.232 6.155 -13.949 1.00 83.00 88 VAL A O 1
ATOM 685 N N . HIS A 1 89 ? -0.821 7.688 -13.133 1.00 76.88 89 HIS A N 1
ATOM 686 C CA . HIS A 1 89 ? -1.843 8.688 -12.796 1.00 76.88 89 HIS A CA 1
ATOM 687 C C . HIS A 1 89 ? -2.409 9.447 -14.004 1.00 76.88 89 HIS A C 1
ATOM 689 O O . HIS A 1 89 ? -3.449 10.086 -13.878 1.00 76.88 89 HIS A O 1
ATOM 695 N N . THR A 1 90 ? -1.725 9.442 -15.152 1.00 79.06 90 THR A N 1
ATOM 696 C CA . THR A 1 90 ? -2.134 10.217 -16.338 1.00 79.06 90 THR A CA 1
ATOM 697 C C . THR A 1 90 ? -3.043 9.427 -17.275 1.00 79.06 90 THR A C 1
ATOM 699 O O . THR A 1 90 ? -3.537 9.971 -18.263 1.00 79.06 90 THR A O 1
ATOM 702 N N . HIS A 1 91 ? -3.264 8.144 -16.993 1.00 74.88 91 HIS A N 1
ATOM 703 C CA . HIS A 1 91 ? -4.153 7.299 -17.774 1.00 74.88 91 HIS A CA 1
ATOM 704 C C . HIS A 1 91 ? -5.624 7.527 -17.419 1.00 74.88 91 HIS A C 1
ATOM 706 O O . HIS A 1 91 ? -5.986 7.876 -16.301 1.00 74.88 91 HIS A O 1
ATOM 712 N N . THR A 1 92 ? -6.483 7.334 -18.420 1.00 72.06 92 THR A N 1
ATOM 713 C CA . THR A 1 92 ? -7.936 7.561 -18.343 1.00 72.06 92 THR A CA 1
ATOM 714 C C . THR A 1 92 ? -8.661 6.543 -17.465 1.00 72.06 92 THR A C 1
ATOM 716 O O . THR A 1 92 ? -9.778 6.794 -17.017 1.00 72.06 92 THR A O 1
ATOM 719 N N . LEU A 1 93 ? -8.033 5.394 -17.222 1.00 77.38 93 LEU A N 1
ATOM 720 C CA . LEU A 1 93 ? -8.508 4.360 -16.312 1.00 77.38 93 LEU A CA 1
ATOM 721 C C . LEU A 1 93 ? -7.959 4.620 -14.902 1.00 77.38 93 LEU A C 1
ATOM 723 O O . LEU A 1 93 ? -6.821 5.079 -14.784 1.00 77.38 93 LEU A O 1
ATOM 727 N N . PRO A 1 94 ? -8.707 4.270 -13.837 1.00 74.56 94 PRO A N 1
ATOM 728 C CA . PRO A 1 94 ? -8.303 4.464 -12.448 1.00 74.56 94 PRO A CA 1
ATOM 729 C C . PRO A 1 94 ? -7.212 3.496 -11.979 1.00 74.56 94 PRO A C 1
ATOM 731 O O . PRO A 1 94 ? -7.344 2.812 -10.968 1.00 74.56 94 PRO A O 1
ATOM 734 N N . LEU A 1 95 ? -6.100 3.448 -12.709 1.00 75.44 95 LEU A N 1
ATOM 735 C CA . LEU A 1 95 ? -4.938 2.619 -12.402 1.00 75.44 95 LEU A CA 1
ATOM 736 C C . LEU A 1 95 ? -4.198 3.113 -11.147 1.00 75.44 95 LEU A C 1
ATOM 738 O O . LEU A 1 95 ? -3.440 2.355 -10.550 1.00 75.44 95 LEU A O 1
ATOM 742 N N . TRP A 1 96 ? -4.457 4.347 -10.699 1.00 70.75 96 TRP A N 1
ATOM 743 C CA . TRP A 1 96 ? -3.899 4.908 -9.464 1.00 70.75 96 TRP A CA 1
ATOM 744 C C . TRP A 1 96 ? -4.342 4.168 -8.193 1.00 70.75 96 TRP A C 1
ATOM 746 O O . TRP A 1 96 ? -3.648 4.250 -7.189 1.00 70.75 96 TRP A O 1
ATOM 756 N N . LEU A 1 97 ? -5.472 3.447 -8.217 1.00 75.19 97 LEU A N 1
ATOM 757 C CA . LEU A 1 97 ? -5.936 2.638 -7.077 1.00 75.19 97 LEU A CA 1
ATOM 758 C C . LEU A 1 97 ? -5.086 1.378 -6.856 1.00 75.19 97 LEU A C 1
ATOM 760 O O . LEU A 1 97 ? -5.148 0.784 -5.785 1.00 75.19 97 LEU A O 1
ATOM 764 N N . HIS A 1 98 ? -4.329 0.964 -7.873 1.00 73.81 98 HIS A N 1
ATOM 765 C CA . HIS A 1 98 ? -3.475 -0.224 -7.851 1.00 73.81 98 HIS A CA 1
ATOM 766 C C . HIS A 1 98 ? -1.990 0.109 -7.676 1.00 73.81 98 HIS A C 1
ATOM 768 O O . HIS A 1 98 ? -1.148 -0.782 -7.787 1.00 73.81 98 HIS A O 1
ATOM 774 N N . LYS A 1 99 ? -1.679 1.386 -7.439 1.00 67.81 99 LYS A N 1
ATOM 775 C CA . LYS A 1 99 ? -0.344 1.842 -7.077 1.00 67.81 99 LYS A CA 1
ATOM 776 C C . LYS A 1 99 ? -0.115 1.652 -5.579 1.00 67.81 99 LYS A C 1
ATOM 778 O O . LYS A 1 99 ? 0.963 1.134 -5.219 1.00 67.81 99 LYS A O 1
#

Organism: NCBI:txid8208

InterPro domains:
  IPR039099 Pannexin [PTHR15759] (1-92)

Foldseek 3Di:
DALVVLCCVLPVDCVLVDDDPDPVCN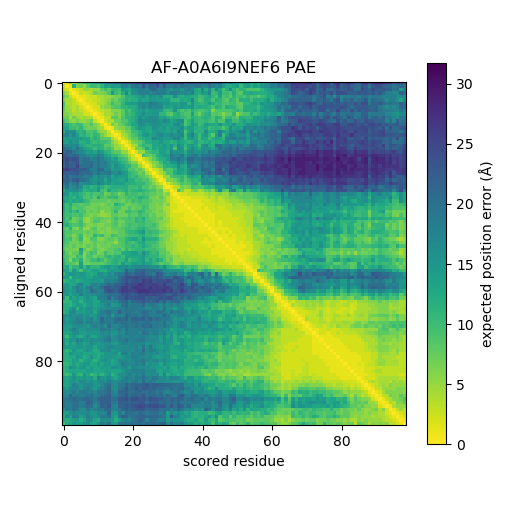PPPPDDPVVSVCVSCVPSVVSSVVCVCPHPVNPPDDLDAPPDDPPDDPVVRVVVRVVCVVCLVVDPDVSVVSD

Nearest PDB structures (foldseek):
  6wbf-assembly1_A  TM=9.441E-01  e=1.967E-08  Homo sapiens
  6wbm-assembly1_A  TM=9.485E-01  e=2.815E-08  Homo sapiens
  7f8o-assembly1_A  TM=9.330E-01  e=9.288E-08  Homo sapiens
  7f8j-assembly1_A  TM=9.277E-01  e=2.018E-07  Homo sapiens
  7xl6-assembly1_A  TM=7.040E-01  e=1.715E-04  Homo sapiens

Secondary structure (DSSP, 8-state):
--HHHHHIIIIIS-TTTPPPS-GGGTT---S-HHHHHHHHHHHHHHHHHHHHHTSTTT--S-S------TTS-HHHHHHHHHHHHHHGGGSSS-GGGG-

pLDDT: mean 73.56, std 12.46, range [52.12, 93.44]